Protein AF-A0A9E1PZ29-F1 (afdb_monomer)

Secondary structure (DSSP, 8-state):
---SPPHHHHHHHHHHHHHHHHH--HHHHHHHHT-TT-SS-HHHHHHHHTT-

Solvent-accessible surface area (backbone atoms only — not comparable to full-atom values): 3291 Å² total; per-residue (Å²): 136,88,84,71,74,52,72,67,56,49,50,51,51,54,50,52,53,52,49,48,67,70,70,56,44,72,65,59,54,43,63,27,76,76,29,95,89,40,93,61,58,67,64,60,53,51,58,56,59,71,75,112

pLDDT: mean 90.23, std 6.72, range [58.16, 95.25]

Mean predicted aligned error: 4.27 Å

Structure (mmCIF, N/CA/C/O backbone):
data_AF-A0A9E1PZ29-F1
#
_entry.id   AF-A0A9E1PZ29-F1
#
loop_
_atom_site.group_PDB
_atom_site.id
_atom_site.type_symbol
_atom_site.label_atom_id
_atom_site.label_alt_id
_atom_site.label_comp_id
_atom_site.label_asym_id
_atom_site.label_entity_id
_atom_site.label_seq_id
_atom_site.pdbx_PDB_ins_code
_atom_site.Cartn_x
_atom_site.Cartn_y
_atom_site.Cartn_z
_atom_site.occupancy
_atom_site.B_iso_or_equiv
_atom_site.auth_seq_id
_atom_site.auth_comp_id
_atom_site.auth_asym_id
_atom_site.auth_atom_id
_atom_site.pdbx_PDB_model_num
ATOM 1 N N . MET A 1 1 ? 23.666 -13.516 -8.382 1.00 58.16 1 MET A N 1
ATOM 2 C CA . MET A 1 1 ? 22.192 -13.450 -8.311 1.00 58.16 1 MET A CA 1
ATOM 3 C C . MET A 1 1 ? 21.835 -11.982 -8.176 1.00 58.16 1 MET A C 1
ATOM 5 O O . MET A 1 1 ? 22.392 -11.349 -7.291 1.00 58.16 1 MET A O 1
ATOM 9 N N . ASN A 1 2 ? 21.058 -11.422 -9.106 1.00 69.56 2 ASN A N 1
ATOM 10 C CA . ASN A 1 2 ? 20.711 -10.001 -9.074 1.00 69.56 2 ASN A CA 1
ATOM 11 C C . ASN A 1 2 ? 19.371 -9.844 -8.342 1.00 69.56 2 ASN A C 1
ATOM 13 O O . ASN A 1 2 ? 18.380 -10.420 -8.782 1.00 69.56 2 ASN A O 1
ATOM 17 N N . PHE A 1 3 ? 19.378 -9.152 -7.203 1.00 84.75 3 PHE A N 1
ATOM 18 C CA . PHE A 1 3 ? 18.198 -8.902 -6.360 1.00 84.75 3 PHE A CA 1
ATOM 19 C C . PHE A 1 3 ? 17.698 -7.459 -6.480 1.00 84.75 3 PHE A C 1
ATOM 21 O O . PHE A 1 3 ? 16.783 -7.059 -5.763 1.00 84.75 3 PHE A O 1
ATOM 28 N N . ASP A 1 4 ? 18.311 -6.674 -7.366 1.00 86.56 4 ASP A N 1
ATOM 29 C CA 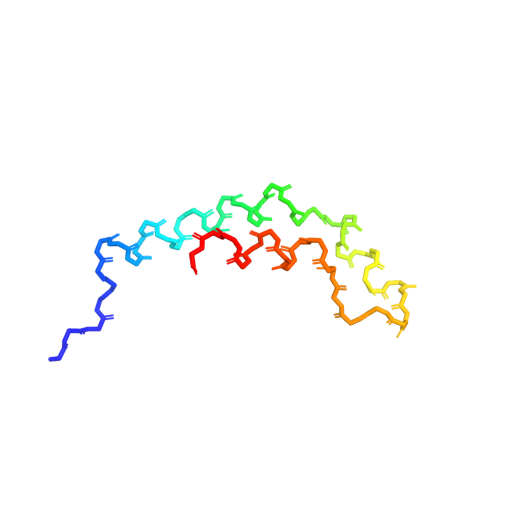. ASP A 1 4 ? 17.837 -5.334 -7.654 1.00 86.56 4 ASP A CA 1
ATOM 30 C C . ASP A 1 4 ? 16.511 -5.371 -8.407 1.00 86.56 4 ASP A C 1
ATOM 32 O O . ASP A 1 4 ? 16.260 -6.226 -9.259 1.00 86.56 4 ASP A O 1
ATOM 36 N N . PHE A 1 5 ? 15.678 -4.380 -8.108 1.00 83.44 5 PHE A N 1
ATOM 37 C CA . PHE A 1 5 ? 14.488 -4.103 -8.892 1.00 83.44 5 PHE A CA 1
ATOM 38 C C . PHE A 1 5 ? 14.869 -3.752 -10.331 1.00 83.44 5 PHE A C 1
ATOM 40 O O . PHE A 1 5 ? 15.786 -2.956 -10.561 1.00 83.44 5 PHE A O 1
ATOM 47 N N . SER A 1 6 ? 14.108 -4.291 -11.281 1.00 90.44 6 SER A N 1
ATOM 48 C CA . SER A 1 6 ? 14.078 -3.770 -12.649 1.00 90.44 6 SER A CA 1
ATOM 49 C C . SER A 1 6 ? 13.579 -2.323 -12.665 1.00 90.44 6 SER A C 1
ATOM 51 O O . SER A 1 6 ? 12.951 -1.852 -11.711 1.00 90.44 6 SER A O 1
ATOM 53 N N . ASP A 1 7 ? 13.839 -1.608 -13.755 1.00 90.88 7 ASP A N 1
ATOM 54 C CA . ASP A 1 7 ? 13.385 -0.223 -13.894 1.00 90.88 7 ASP A CA 1
ATOM 55 C C . ASP A 1 7 ? 11.852 -0.113 -13.848 1.00 90.88 7 ASP A C 1
ATOM 57 O O . ASP A 1 7 ? 11.329 0.775 -13.172 1.00 90.88 7 ASP A O 1
ATOM 61 N N . ASP A 1 8 ? 11.133 -1.084 -14.415 1.00 90.88 8 ASP A N 1
ATOM 62 C CA . ASP A 1 8 ? 9.668 -1.154 -14.337 1.00 90.88 8 ASP A CA 1
ATOM 63 C C . ASP A 1 8 ? 9.180 -1.340 -12.895 1.00 90.88 8 ASP A C 1
ATOM 65 O O . ASP A 1 8 ? 8.264 -0.655 -12.442 1.00 90.88 8 ASP A O 1
ATOM 69 N N . GLN A 1 9 ? 9.833 -2.210 -12.118 1.00 90.50 9 GLN A N 1
ATOM 70 C CA . GLN A 1 9 ? 9.499 -2.397 -10.703 1.00 90.50 9 GLN A CA 1
ATOM 71 C C . GLN A 1 9 ? 9.785 -1.143 -9.868 1.00 90.50 9 GLN A C 1
ATOM 73 O O . GLN A 1 9 ? 9.039 -0.835 -8.935 1.00 90.50 9 GLN A O 1
ATOM 78 N N . ARG A 1 10 ? 10.845 -0.390 -10.192 1.00 92.38 10 ARG A N 1
ATOM 79 C CA . ARG A 1 10 ? 11.125 0.903 -9.545 1.00 92.38 10 ARG A CA 1
ATOM 80 C C . ARG A 1 10 ? 10.043 1.925 -9.878 1.00 92.38 10 ARG A C 1
ATOM 82 O O . ARG A 1 10 ? 9.595 2.628 -8.973 1.00 92.38 10 ARG A O 1
ATOM 89 N N . MET A 1 11 ? 9.602 1.968 -11.135 1.00 91.81 11 MET A N 1
ATOM 90 C CA . MET A 1 11 ? 8.539 2.861 -11.588 1.00 91.81 11 MET A CA 1
ATOM 91 C C . MET A 1 11 ? 7.203 2.539 -10.907 1.00 91.81 11 MET A C 1
ATOM 93 O O . MET A 1 11 ? 6.583 3.441 -10.346 1.00 91.81 11 MET A O 1
ATOM 97 N N . LEU A 1 12 ? 6.819 1.259 -10.847 1.00 91.31 12 LEU A N 1
ATOM 98 C CA . LEU A 1 12 ? 5.625 0.794 -10.131 1.00 91.31 12 LEU A CA 1
ATOM 99 C C . LEU A 1 12 ? 5.671 1.166 -8.646 1.00 91.31 12 LEU A C 1
ATOM 101 O O . LEU A 1 12 ? 4.713 1.717 -8.107 1.00 91.31 12 LEU A O 1
ATOM 105 N N . ARG A 1 13 ? 6.810 0.940 -7.980 1.00 91.38 13 ARG A N 1
ATOM 106 C CA . ARG A 1 13 ? 7.006 1.332 -6.576 1.00 91.38 13 ARG A CA 1
ATOM 107 C C . ARG A 1 13 ? 6.824 2.836 -6.377 1.00 91.38 13 ARG A C 1
ATOM 109 O O . ARG A 1 13 ? 6.220 3.263 -5.394 1.00 91.38 13 ARG A O 1
ATOM 116 N N . ASP A 1 14 ? 7.381 3.646 -7.269 1.00 94.25 14 ASP A N 1
ATOM 1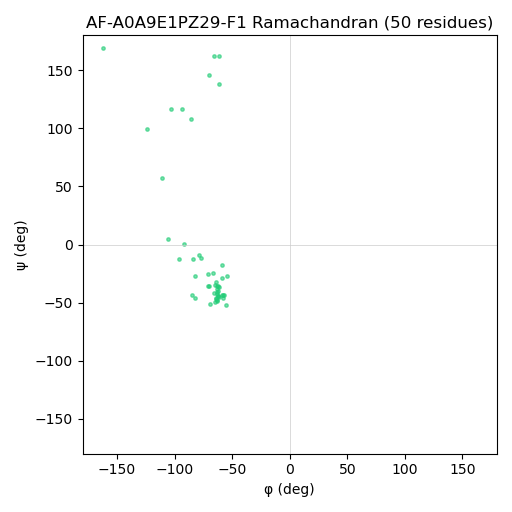17 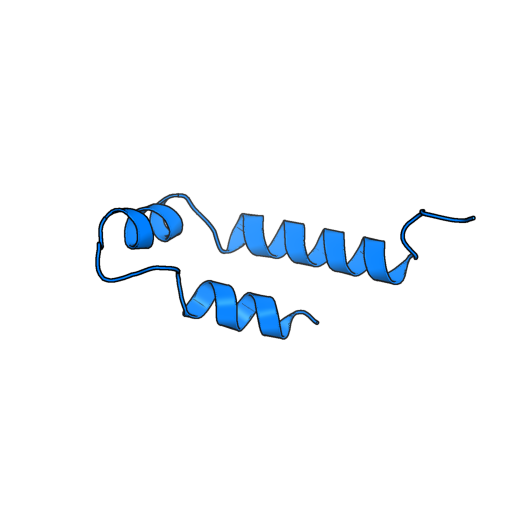C CA . ASP A 1 14 ? 7.295 5.098 -7.162 1.00 94.25 14 ASP A CA 1
ATOM 118 C C . ASP A 1 14 ? 5.870 5.609 -7.431 1.00 94.25 14 ASP A C 1
ATOM 120 O O . ASP A 1 14 ? 5.424 6.530 -6.744 1.00 94.25 14 ASP A O 1
ATOM 124 N N . GLN A 1 15 ? 5.134 4.986 -8.356 1.00 93.19 15 GLN A N 1
ATOM 125 C CA . GLN A 1 15 ? 3.718 5.265 -8.610 1.00 93.19 15 GLN A CA 1
ATOM 126 C C . GLN A 1 15 ? 2.842 4.890 -7.407 1.00 93.19 15 GLN A C 1
ATOM 128 O O . GLN A 1 15 ? 2.097 5.736 -6.914 1.00 93.19 15 GLN A O 1
ATOM 133 N N . ALA A 1 16 ? 3.004 3.679 -6.869 1.00 92.94 16 ALA A N 1
ATOM 134 C CA . ALA A 1 16 ? 2.317 3.217 -5.664 1.00 92.94 16 ALA A CA 1
ATOM 135 C C . ALA A 1 16 ? 2.573 4.140 -4.462 1.00 92.94 16 ALA A C 1
ATOM 137 O O . ALA A 1 16 ? 1.647 4.510 -3.740 1.00 92.94 16 ALA A O 1
ATOM 138 N N . ARG A 1 17 ? 3.827 4.574 -4.265 1.00 93.69 17 ARG A N 1
ATOM 139 C CA . ARG A 1 17 ? 4.184 5.493 -3.174 1.00 93.69 17 ARG A CA 1
ATOM 140 C C . ARG A 1 17 ? 3.470 6.837 -3.306 1.00 93.69 17 ARG A C 1
ATOM 142 O O . ARG A 1 17 ? 2.980 7.353 -2.303 1.00 93.69 17 ARG A O 1
ATOM 149 N N . LYS A 1 18 ? 3.425 7.413 -4.511 1.00 94.44 18 LYS A N 1
ATOM 150 C CA . LYS A 1 18 ? 2.722 8.683 -4.755 1.00 94.44 18 LYS A CA 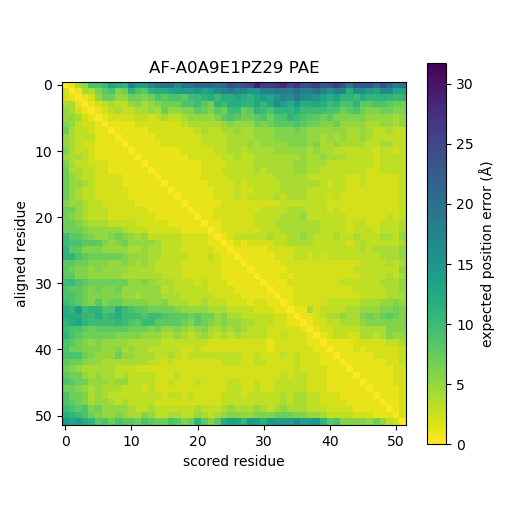1
ATOM 151 C C . LYS A 1 18 ? 1.225 8.535 -4.503 1.00 94.44 18 LYS A C 1
ATOM 153 O O . LYS A 1 18 ? 0.677 9.298 -3.717 1.00 9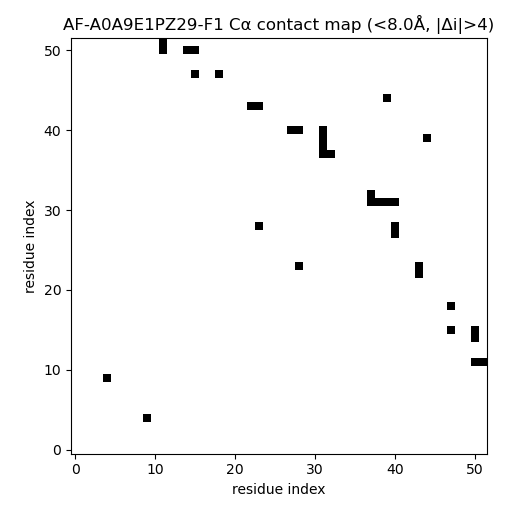4.44 18 LYS A O 1
ATOM 158 N N . PHE A 1 19 ? 0.616 7.497 -5.068 1.00 93.88 19 PHE A N 1
ATOM 159 C CA . PHE A 1 19 ? -0.799 7.200 -4.882 1.00 93.88 19 PHE A CA 1
ATOM 160 C C . PHE A 1 19 ? -1.181 7.072 -3.402 1.00 93.88 19 PHE A C 1
ATOM 162 O O . PHE A 1 19 ? -2.072 7.773 -2.938 1.00 93.88 19 PHE A O 1
ATOM 169 N N . LEU A 1 20 ? -0.473 6.241 -2.626 1.00 92.56 20 LEU A N 1
ATOM 170 C CA . LEU A 1 20 ? -0.780 6.053 -1.203 1.00 92.56 20 LEU A CA 1
ATOM 171 C C . LEU A 1 20 ? -0.577 7.337 -0.390 1.00 92.56 20 LEU A C 1
ATOM 173 O O . LEU A 1 20 ? -1.309 7.580 0.564 1.00 92.56 20 LEU A O 1
ATOM 177 N N . THR A 1 21 ? 0.388 8.174 -0.774 1.00 92.81 21 THR A N 1
ATOM 178 C CA . THR A 1 21 ? 0.607 9.476 -0.124 1.00 92.81 21 THR A CA 1
ATOM 179 C C . THR A 1 21 ? -0.594 10.406 -0.304 1.00 92.81 21 THR A C 1
ATOM 181 O O . THR A 1 21 ? -0.931 11.156 0.610 1.00 92.81 21 THR A O 1
ATOM 184 N N . GLU A 1 22 ? -1.249 10.349 -1.461 1.00 92.19 22 GLU A N 1
ATOM 185 C CA . GLU A 1 22 ? -2.400 11.192 -1.797 1.00 92.19 22 GLU A CA 1
ATOM 186 C C . GLU A 1 22 ? -3.718 10.606 -1.268 1.00 92.19 22 GLU A C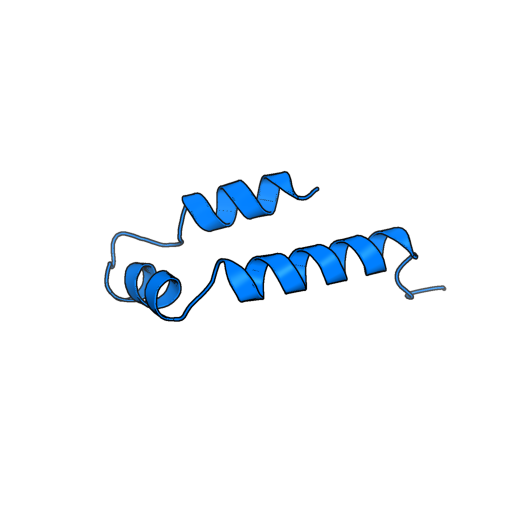 1
ATOM 188 O O . GLU A 1 22 ? -4.528 11.320 -0.677 1.00 92.19 22 GLU A O 1
ATOM 193 N N . GLN A 1 23 ? -3.909 9.294 -1.419 1.00 90.75 23 GLN A N 1
ATOM 194 C CA . GLN A 1 23 ? -5.191 8.620 -1.204 1.00 90.75 23 GLN A CA 1
ATOM 195 C C . GLN A 1 23 ? -5.352 7.998 0.191 1.00 90.75 23 GLN A C 1
ATOM 197 O O . GLN A 1 23 ? -6.473 7.667 0.577 1.00 90.75 23 GLN A O 1
ATOM 202 N N . SER A 1 24 ? -4.278 7.885 0.987 1.00 91.31 24 SER A N 1
ATOM 203 C CA . SER A 1 24 ? -4.321 7.358 2.365 1.00 91.31 24 SER A CA 1
ATOM 204 C C . SER A 1 24 ? -4.045 8.424 3.448 1.00 91.31 24 SER A C 1
ATOM 206 O O . SER A 1 24 ? -3.141 8.248 4.275 1.00 91.31 24 SER A O 1
ATOM 208 N N . PRO A 1 25 ? -4.812 9.533 3.520 1.00 93.19 25 PRO A N 1
ATOM 209 C CA . PRO A 1 25 ? -4.690 10.484 4.618 1.00 93.19 25 PRO A CA 1
ATOM 210 C C . PRO A 1 25 ? -5.130 9.856 5.958 1.00 93.19 25 PRO A C 1
ATOM 212 O O . PRO A 1 25 ? -5.899 8.890 5.977 1.00 93.19 25 PRO A O 1
ATOM 215 N N . PRO A 1 26 ? -4.755 10.450 7.111 1.00 92.94 26 PRO A N 1
ATOM 216 C CA . PRO A 1 26 ? -5.115 9.928 8.436 1.00 92.94 26 PRO A CA 1
ATOM 217 C C . PRO A 1 26 ? -6.619 9.717 8.654 1.00 92.94 26 PRO A C 1
ATOM 219 O O . PRO A 1 26 ? -7.015 8.865 9.445 1.00 92.94 26 PRO A O 1
ATOM 222 N N . ARG A 1 27 ? -7.465 10.481 7.952 1.00 91.62 27 ARG A N 1
ATOM 223 C CA . ARG A 1 27 ? -8.924 10.325 7.992 1.00 91.62 27 ARG A CA 1
ATOM 224 C C . ARG A 1 27 ? -9.369 8.969 7.443 1.00 91.62 27 ARG A C 1
ATOM 226 O O . ARG A 1 27 ? -10.190 8.321 8.076 1.00 91.62 27 ARG A O 1
ATOM 233 N N . THR A 1 28 ? -8.822 8.548 6.306 1.00 90.25 28 THR A N 1
ATOM 234 C CA . THR A 1 28 ? -9.136 7.257 5.675 1.00 90.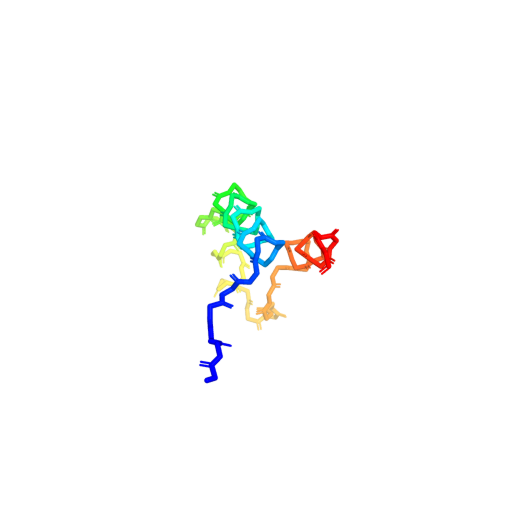25 28 THR A CA 1
ATOM 235 C C . THR A 1 28 ? -8.745 6.109 6.598 1.00 90.25 28 THR A C 1
ATOM 237 O O . THR A 1 28 ? -9.548 5.222 6.860 1.00 90.25 28 THR A O 1
ATOM 240 N N . VAL A 1 29 ? -7.555 6.190 7.201 1.00 91.31 29 VAL A N 1
ATOM 241 C CA . VAL A 1 29 ? -7.088 5.198 8.182 1.00 91.31 29 VAL A CA 1
ATOM 242 C C . VAL A 1 29 ? -8.006 5.150 9.406 1.00 91.31 29 VAL A C 1
ATOM 244 O O . VAL A 1 29 ? -8.399 4.074 9.846 1.00 91.31 29 VAL A O 1
ATOM 247 N N . ARG A 1 30 ? -8.392 6.311 9.944 1.00 94.06 30 ARG A N 1
ATOM 248 C CA . ARG A 1 30 ? -9.287 6.392 11.104 1.00 94.06 30 ARG A CA 1
ATOM 249 C C . ARG A 1 30 ? -10.673 5.811 10.814 1.00 94.06 30 ARG A C 1
ATOM 251 O O . ARG A 1 30 ? -11.196 5.113 11.666 1.00 94.06 30 ARG A O 1
ATOM 258 N N . ASN A 1 31 ? -11.225 6.024 9.617 1.00 91.75 31 ASN A N 1
ATOM 259 C CA . ASN A 1 31 ? -12.512 5.438 9.224 1.00 91.75 31 ASN A CA 1
ATOM 260 C C . ASN A 1 31 ? -12.519 3.901 9.275 1.00 91.75 31 ASN A C 1
ATOM 262 O O . ASN A 1 31 ? -13.582 3.319 9.452 1.00 91.75 31 ASN A O 1
ATOM 266 N N . VAL A 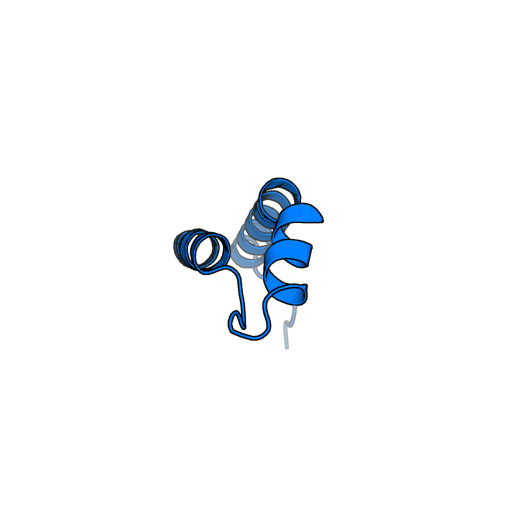1 32 ? -11.364 3.258 9.070 1.00 93.81 32 VAL A N 1
ATOM 267 C CA . VAL A 1 32 ? -11.211 1.803 9.211 1.00 93.81 32 VAL A CA 1
ATOM 268 C C . VAL A 1 32 ? -11.011 1.431 10.679 1.00 93.81 32 VAL A C 1
ATOM 270 O O . VAL A 1 32 ? -11.656 0.520 11.170 1.00 93.81 32 VAL A O 1
ATOM 273 N N . LEU A 1 33 ? -10.147 2.149 11.404 1.00 94.12 33 LEU A N 1
ATOM 274 C CA . LEU A 1 33 ? -9.827 1.824 12.802 1.00 94.12 33 LEU A CA 1
ATOM 275 C C . LEU A 1 33 ? -10.966 2.100 13.795 1.00 94.12 33 LEU A C 1
ATOM 277 O O . LEU A 1 33 ? -10.974 1.514 14.872 1.00 94.12 33 LEU A O 1
ATOM 281 N N . GLU A 1 34 ? -11.877 3.019 13.479 1.00 95.25 34 GLU A N 1
ATOM 282 C CA . GLU A 1 34 ? -13.027 3.368 14.328 1.00 95.25 34 GLU A CA 1
ATOM 283 C C . GLU A 1 34 ? -14.291 2.559 13.996 1.00 95.25 34 GLU A C 1
ATOM 285 O O . GLU A 1 34 ? -15.326 2.753 14.632 1.00 95.25 34 GLU A O 1
ATOM 290 N N . ASP A 1 35 ? -14.220 1.659 13.015 1.00 93.31 35 ASP A N 1
ATOM 291 C CA . ASP A 1 35 ? -15.324 0.798 12.605 1.00 93.31 35 ASP A CA 1
ATOM 292 C C . ASP A 1 35 ? -14.887 -0.668 12.692 1.00 93.31 35 ASP A C 1
ATOM 294 O O . ASP A 1 35 ? -14.245 -1.195 11.786 1.00 93.31 35 ASP A O 1
ATOM 298 N N . ASP A 1 36 ? -15.268 -1.345 13.779 1.00 91.06 36 ASP A N 1
ATOM 299 C CA . ASP A 1 36 ? -14.930 -2.756 14.019 1.00 91.06 36 ASP A CA 1
ATOM 300 C C . ASP A 1 36 ? -15.450 -3.704 12.916 1.00 91.06 36 ASP A C 1
ATOM 302 O O . ASP A 1 36 ? -14.984 -4.841 12.804 1.00 91.06 36 ASP A O 1
ATOM 306 N N . ALA A 1 37 ? -16.412 -3.270 12.090 1.00 93.25 37 ALA A N 1
ATOM 307 C CA . ALA A 1 37 ? -16.902 -4.045 10.952 1.00 93.25 37 ALA A CA 1
ATOM 308 C C . ALA A 1 37 ? -16.035 -3.879 9.689 1.00 93.25 37 ALA A C 1
ATOM 310 O O . ALA A 1 37 ? -16.196 -4.646 8.734 1.00 93.25 37 ALA A O 1
ATOM 311 N N . LYS A 1 38 ? -15.116 -2.906 9.658 1.00 92.50 38 LYS A N 1
ATOM 312 C CA . LYS A 1 38 ? -14.237 -2.631 8.517 1.00 92.50 38 LYS A CA 1
ATOM 313 C C . LYS A 1 38 ? -12.827 -3.146 8.763 1.00 92.50 38 LYS A C 1
ATOM 315 O O . LYS A 1 38 ? -12.088 -2.648 9.600 1.00 92.50 38 LYS A O 1
ATOM 320 N N . ALA A 1 39 ? -12.408 -4.104 7.941 1.00 91.06 39 ALA A N 1
ATOM 321 C CA . ALA A 1 39 ? -11.030 -4.594 7.948 1.00 91.06 39 ALA A CA 1
ATOM 322 C C . ALA A 1 39 ? -10.071 -3.703 7.133 1.00 91.06 39 ALA A C 1
ATOM 324 O O . ALA A 1 39 ? -8.869 -3.683 7.393 1.00 91.06 39 ALA A O 1
ATOM 325 N N . TYR A 1 40 ? -10.586 -2.999 6.122 1.00 92.81 40 TYR A N 1
ATOM 326 C CA . TYR A 1 40 ? -9.824 -2.132 5.225 1.00 92.81 40 TYR A CA 1
ATOM 327 C C . TYR A 1 40 ? -10.748 -1.150 4.489 1.00 92.81 40 TYR A C 1
ATOM 329 O O . TYR A 1 40 ? -11.969 -1.294 4.530 1.00 92.81 40 TYR A O 1
ATOM 337 N N . ASP A 1 41 ? -10.159 -0.159 3.815 1.00 93.69 41 ASP A N 1
ATOM 338 C CA . ASP A 1 41 ? -10.879 0.765 2.933 1.00 93.69 41 ASP A CA 1
ATOM 339 C C . ASP A 1 41 ? -10.995 0.160 1.525 1.00 93.69 41 ASP A C 1
ATOM 341 O O . ASP A 1 41 ? -10.003 0.002 0.811 1.00 93.69 41 ASP A O 1
ATOM 345 N N . ASP A 1 42 ? -12.200 -0.255 1.155 1.00 93.50 42 ASP A N 1
ATOM 346 C CA . ASP A 1 42 ? -12.504 -0.955 -0.092 1.00 93.50 42 ASP A CA 1
ATOM 347 C C . ASP A 1 42 ? -12.205 -0.121 -1.339 1.00 93.50 42 ASP A C 1
ATOM 349 O O . ASP A 1 42 ? -11.717 -0.661 -2.334 1.00 93.50 42 ASP A O 1
ATOM 353 N N . VAL A 1 43 ? -12.423 1.191 -1.260 1.00 91.81 43 VAL A N 1
ATOM 354 C CA . VAL A 1 43 ? -12.149 2.127 -2.353 1.00 91.81 43 VAL A CA 1
ATOM 355 C C . VAL A 1 43 ? -10.645 2.256 -2.571 1.00 91.81 43 VAL A C 1
ATOM 357 O O . VAL A 1 43 ? -10.164 2.034 -3.680 1.00 91.81 43 VAL A O 1
ATOM 360 N N . LEU A 1 44 ? -9.883 2.524 -1.507 1.00 92.62 44 LEU A N 1
ATOM 361 C CA . LEU A 1 44 ? -8.427 2.654 -1.569 1.00 92.62 44 LEU A CA 1
ATOM 362 C C . LEU A 1 44 ? -7.764 1.384 -2.116 1.00 92.62 44 LEU A C 1
ATOM 364 O O . LEU A 1 44 ? -6.848 1.465 -2.934 1.00 92.62 44 LEU A O 1
ATOM 368 N N . TRP A 1 45 ? -8.213 0.210 -1.665 1.00 92.12 45 TRP A N 1
ATOM 369 C CA . TRP A 1 45 ? -7.672 -1.070 -2.126 1.00 92.12 45 TRP A CA 1
ATOM 370 C C . TRP A 1 45 ? -8.069 -1.399 -3.567 1.00 92.12 45 TRP A C 1
ATOM 372 O O . TRP A 1 45 ? -7.250 -1.953 -4.302 1.00 92.12 45 TRP A O 1
ATOM 382 N N . GLY A 1 46 ? -9.285 -1.039 -3.988 1.00 93.81 46 GLY A N 1
ATOM 383 C CA . GLY A 1 46 ? -9.721 -1.173 -5.378 1.00 93.81 46 GLY A CA 1
ATOM 384 C C . GLY A 1 46 ? -8.892 -0.308 -6.327 1.00 93.81 46 GLY A C 1
ATOM 385 O O . GLY A 1 46 ? -8.370 -0.805 -7.324 1.00 93.81 46 GLY A O 1
ATOM 386 N N . ASP A 1 47 ? -8.699 0.961 -5.972 1.00 92.12 47 ASP A N 1
ATOM 387 C CA . ASP A 1 47 ? -7.877 1.899 -6.736 1.00 92.12 47 ASP A CA 1
ATOM 388 C C . ASP A 1 47 ? -6.407 1.447 -6.797 1.00 92.12 47 ASP A C 1
ATOM 390 O O . ASP A 1 47 ? -5.773 1.519 -7.850 1.00 92.12 47 ASP A O 1
ATOM 394 N N . MET A 1 48 ? -5.869 0.916 -5.693 1.00 91.31 48 MET A N 1
ATOM 395 C CA . MET A 1 48 ? -4.509 0.374 -5.649 1.00 91.31 48 MET A CA 1
ATOM 396 C C . MET A 1 48 ? -4.336 -0.827 -6.591 1.00 91.31 48 MET A C 1
ATOM 398 O O . MET A 1 48 ? -3.319 -0.923 -7.274 1.00 91.31 48 MET A O 1
ATOM 402 N N . ALA A 1 49 ? -5.320 -1.729 -6.658 1.00 91.06 49 ALA A N 1
ATOM 403 C CA . ALA A 1 49 ? -5.286 -2.881 -7.560 1.00 91.06 49 ALA A CA 1
ATOM 404 C C . ALA A 1 49 ? -5.346 -2.478 -9.045 1.00 91.06 49 ALA A C 1
ATOM 406 O O . ALA A 1 49 ? -4.860 -3.209 -9.902 1.00 91.06 49 ALA A O 1
ATOM 407 N N . ALA A 1 50 ? -5.909 -1.309 -9.361 1.00 90.00 50 ALA A N 1
ATOM 408 C CA . ALA A 1 50 ? -5.957 -0.790 -10.724 1.00 90.00 50 ALA A CA 1
ATOM 409 C C . ALA A 1 50 ? -4.619 -0.192 -11.207 1.00 90.00 50 ALA A C 1
ATOM 411 O O . ALA A 1 50 ? -4.475 0.085 -12.399 1.00 90.00 50 ALA A O 1
ATOM 412 N N . LEU A 1 51 ? -3.640 0.020 -10.315 1.00 85.69 51 LEU A N 1
ATOM 413 C CA . LEU A 1 51 ? -2.339 0.605 -10.667 1.00 85.69 51 LEU A CA 1
ATOM 414 C C . LEU A 1 51 ? -1.360 -0.378 -11.327 1.00 85.69 51 LEU A C 1
ATOM 416 O O . LEU A 1 51 ? -0.327 0.079 -11.824 1.00 85.69 51 LEU A O 1
ATOM 420 N N . GLY A 1 52 ? -1.660 -1.681 -11.362 1.00 67.81 52 GLY A N 1
ATOM 421 C CA . GLY A 1 52 ? -0.829 -2.681 -12.044 1.00 67.81 52 GLY A CA 1
ATOM 422 C C . GLY A 1 52 ? -1.081 -4.107 -11.594 1.00 67.81 52 GLY A C 1
ATOM 423 O O . GLY A 1 52 ? -0.707 -4.418 -10.442 1.00 67.81 52 GLY A O 1
#

Foldseek 3Di: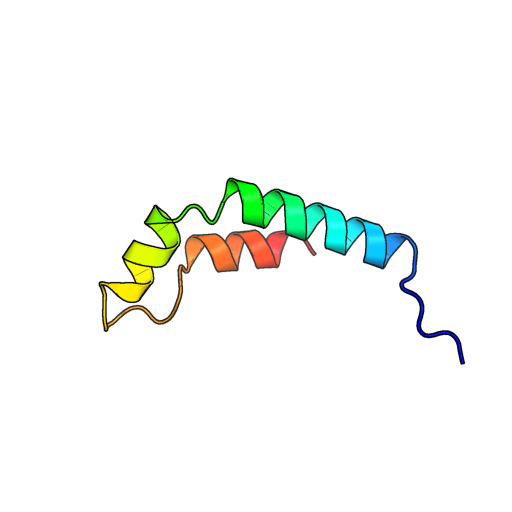
DDPDDDPVRVVLVVVLVVLCVPPVDVVLVVVQVVDPVHPHDPVSVVVNVVSD

Radius of gyration: 14.27 Å; Cα contacts (8 Å, |Δi|>4): 18; chains: 1; bounding box: 39×25×29 Å

Sequence (52 aa):
MNFDFSDDQRMLRDQARKFLTEQSPPRTVRNVLEDDAKAYDDVLWGDMAALG